Protein AF-A0A2E6TVY5-F1 (afdb_monomer)

Foldseek 3Di:
DVPQQVPDPDNVCSLVVVVVVVVVVCCCVVPVVVVVVCVVVVHDPPPPPPDPVVVVVVVVVVVVVSVVVVVVSVVQVVADPPRLCPVLVVLLCVLVVVLVCVVVVCVVVVVPVVDDVVNVVVNVVSVVSSVCCVVPRDDPPPDPDDDDDPPDDDDDDDD

Sequence (159 aa):
MHTGSMNMKDPEHGRMMAFLYVGLAYFLTAVIAPLIILKTSGGKIDFWNYPTAGWQWSLGAGILGAIGALGVLLAFGASPNPPVYVPIVMSIIFAGAPVVNAIVNTTKHGWWGHVQPQFILGVVLAACGGVLVTYYAPKPPPKDGAPAAQTPAPAQADD

Secondary structure (DSSP, 8-state):
-HHHHHT-S-TTTHHHHHHHHHHHHHHIIIIIHHHHHHHHTT----GGGS-HHHHHHHHHHHHHHHHHHHHHHHHHHSPPTTTTHHHHHHHHHHHHHHHHHHHHHHHHHTGGGG--HHHHHHHHHHHHHHHHHHHTPPPPPP--S-----PPPPPPP--

Solvent-accessible surface area (backbone atoms only — not comparable to full-atom values): 9608 Å² total; per-residue (Å²): 120,76,72,71,46,72,74,37,99,46,71,85,55,27,59,58,54,52,48,51,55,52,51,51,48,48,47,49,57,71,48,48,47,55,52,51,50,31,63,74,70,70,47,80,89,53,81,85,74,52,57,72,67,56,58,50,53,50,50,52,54,49,52,54,50,52,52,50,55,50,50,53,55,51,52,62,66,73,40,58,90,74,64,64,54,58,69,38,53,54,45,39,51,66,29,46,53,56,44,53,50,51,52,53,52,35,58,76,67,65,39,68,88,74,58,53,69,67,56,56,50,49,45,51,51,32,51,51,50,30,52,47,43,62,73,65,54,74,75,80,77,80,86,78,69,84,76,83,74,82,73,82,76,81,81,81,84,82,134

Radius of gyration: 22.17 Å; Cα contacts (8 Å, |Δi|>4): 59; chains: 1; bounding box: 50×49×61 Å

Structure (mmCIF, N/CA/C/O backbone):
data_AF-A0A2E6TVY5-F1
#
_entry.id   AF-A0A2E6TVY5-F1
#
loop_
_atom_site.group_PDB
_atom_site.id
_atom_site.type_symbol
_atom_site.label_atom_id
_atom_site.label_alt_id
_atom_site.label_comp_id
_atom_site.label_asym_id
_atom_site.label_entity_id
_atom_site.label_seq_id
_atom_site.pdbx_PDB_ins_code
_atom_site.Cartn_x
_atom_site.Cartn_y
_atom_site.Cartn_z
_atom_site.occupancy
_atom_site.B_iso_or_equiv
_atom_site.auth_seq_id
_atom_site.auth_comp_id
_atom_site.auth_asym_id
_atom_site.auth_atom_id
_atom_site.pdbx_PDB_model_num
ATOM 1 N N . MET A 1 1 ? 7.595 8.266 -11.734 1.00 45.47 1 MET A N 1
ATOM 2 C CA . MET A 1 1 ? 8.810 7.421 -11.654 1.00 45.47 1 MET A CA 1
ATOM 3 C C . MET A 1 1 ? 9.598 7.334 -12.962 1.00 45.47 1 MET A C 1
ATOM 5 O O . MET A 1 1 ? 10.730 6.891 -12.912 1.00 45.47 1 MET A O 1
ATOM 9 N N . HIS A 1 2 ? 9.070 7.818 -14.094 1.00 46.28 2 HIS A N 1
ATOM 10 C CA . HIS A 1 2 ? 9.790 7.838 -15.374 1.00 46.28 2 HIS A CA 1
ATOM 11 C C . HIS A 1 2 ? 10.942 8.868 -15.406 1.00 46.28 2 HIS A C 1
ATOM 13 O O . HIS A 1 2 ? 12.032 8.556 -15.853 1.00 46.28 2 HIS A O 1
ATOM 19 N N . THR A 1 3 ? 10.758 10.072 -14.854 1.00 49.47 3 THR A N 1
ATOM 20 C CA . THR A 1 3 ? 11.766 11.153 -14.943 1.00 49.47 3 THR A CA 1
ATOM 21 C C . THR A 1 3 ? 12.864 11.081 -13.873 1.00 49.47 3 THR A C 1
ATOM 23 O O 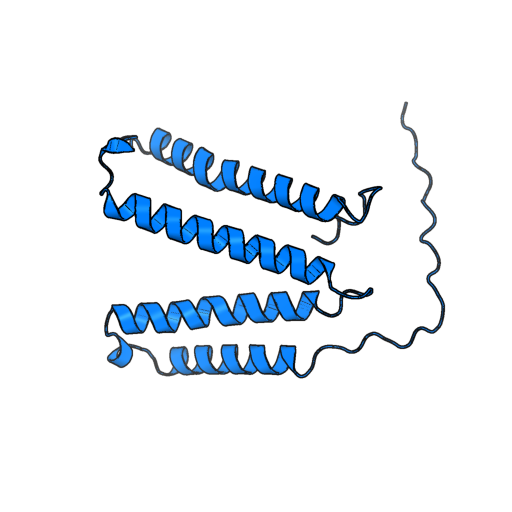. THR A 1 3 ? 13.989 11.506 -14.104 1.00 49.47 3 THR A O 1
ATOM 26 N N . GLY A 1 4 ? 12.556 10.530 -12.694 1.00 47.94 4 GLY A N 1
ATOM 27 C CA . GLY A 1 4 ? 13.460 10.557 -11.535 1.00 47.94 4 GLY A CA 1
ATOM 28 C C . GLY A 1 4 ? 14.638 9.582 -11.617 1.00 47.94 4 GLY A C 1
ATOM 29 O O . GLY A 1 4 ? 15.699 9.879 -11.086 1.00 47.94 4 GLY A O 1
ATOM 30 N N . SER A 1 5 ? 14.479 8.444 -12.300 1.00 51.50 5 SER A N 1
ATOM 31 C CA . SER A 1 5 ? 15.544 7.442 -12.457 1.00 51.50 5 SER A CA 1
ATOM 32 C C . SER A 1 5 ? 16.365 7.609 -13.737 1.00 51.50 5 SER A C 1
ATOM 34 O O . SER A 1 5 ? 17.457 7.062 -13.813 1.00 51.50 5 SER A O 1
ATOM 36 N N . MET A 1 6 ? 15.866 8.349 -14.737 1.00 52.31 6 MET A N 1
ATOM 37 C CA . MET A 1 6 ? 16.565 8.543 -16.018 1.00 52.31 6 MET A CA 1
ATOM 38 C C . MET A 1 6 ? 17.695 9.581 -15.953 1.00 52.31 6 MET A C 1
ATOM 40 O O . MET A 1 6 ? 18.608 9.524 -16.765 1.00 52.31 6 MET A O 1
ATOM 44 N N . ASN A 1 7 ? 17.666 10.496 -14.978 1.00 51.38 7 ASN A N 1
ATOM 45 C CA . ASN A 1 7 ? 18.664 11.567 -14.838 1.00 51.38 7 ASN A CA 1
ATOM 46 C C . ASN A 1 7 ? 19.792 11.258 -13.840 1.00 51.38 7 ASN A C 1
ATOM 48 O O . ASN A 1 7 ? 20.642 12.112 -13.586 1.00 51.38 7 ASN A O 1
ATOM 52 N N . MET A 1 8 ? 19.822 10.063 -13.248 1.00 49.81 8 MET A N 1
ATOM 53 C CA . MET A 1 8 ? 20.876 9.688 -12.307 1.00 49.81 8 MET A CA 1
ATOM 54 C C . MET A 1 8 ? 22.023 9.014 -13.059 1.00 49.81 8 MET A C 1
ATOM 56 O O . MET A 1 8 ? 21.851 7.945 -13.635 1.00 49.81 8 MET A O 1
ATOM 60 N N . LYS A 1 9 ? 23.201 9.654 -13.024 1.00 48.84 9 LYS A N 1
ATOM 61 C CA . LYS A 1 9 ? 24.464 9.222 -13.659 1.00 48.84 9 LYS A CA 1
ATOM 62 C C . LYS A 1 9 ? 24.961 7.830 -13.230 1.00 48.84 9 LYS A C 1
ATOM 64 O O . LYS A 1 9 ? 25.943 7.362 -13.791 1.00 48.84 9 LYS A O 1
ATOM 69 N N . ASP A 1 10 ? 24.287 7.183 -12.279 1.00 53.34 10 ASP A N 1
ATOM 70 C CA . ASP A 1 10 ? 24.622 5.858 -11.769 1.00 53.34 10 ASP A CA 1
ATOM 71 C C . ASP A 1 10 ? 23.342 4.993 -11.629 1.00 53.34 10 ASP A C 1
ATOM 73 O O . ASP A 1 10 ? 22.627 5.072 -10.618 1.00 53.34 10 ASP A O 1
ATOM 77 N N . PRO A 1 11 ? 22.967 4.224 -12.671 1.00 55.16 11 PRO A N 1
ATOM 78 C CA . PRO A 1 11 ? 21.676 3.533 -12.747 1.00 55.16 11 PRO A CA 1
ATOM 79 C C . PRO A 1 11 ? 21.489 2.425 -11.695 1.00 55.16 11 PRO A C 1
ATOM 81 O O . PRO A 1 11 ? 20.347 2.068 -11.394 1.00 55.16 11 PRO A O 1
ATOM 84 N N . GLU A 1 12 ? 22.568 1.916 -11.089 1.00 56.47 12 GLU A N 1
ATOM 85 C CA . GLU A 1 12 ? 22.491 0.890 -10.038 1.00 56.47 12 GLU A CA 1
ATOM 86 C C . GLU A 1 12 ? 22.033 1.455 -8.681 1.00 56.47 12 GLU A C 1
ATOM 88 O O . GLU A 1 12 ? 21.208 0.842 -7.999 1.00 56.47 12 GLU A O 1
ATOM 93 N N . HIS A 1 13 ? 22.478 2.662 -8.312 1.00 60.72 13 HIS A N 1
ATOM 94 C CA . HIS A 1 13 ? 22.140 3.297 -7.027 1.00 60.72 13 HIS A CA 1
ATOM 95 C C . HIS A 1 13 ? 20.973 4.288 -7.123 1.00 60.72 13 HIS A C 1
ATOM 97 O O . HIS A 1 13 ? 20.310 4.572 -6.117 1.00 60.72 13 HIS A O 1
ATOM 103 N N . GLY A 1 14 ? 20.663 4.784 -8.325 1.00 63.38 14 GLY A N 1
ATOM 104 C CA . GLY A 1 14 ? 19.633 5.805 -8.523 1.00 63.38 14 GLY A CA 1
ATOM 105 C C . GLY A 1 14 ? 18.234 5.378 -8.066 1.00 63.38 14 GLY A C 1
ATOM 106 O O . GLY A 1 14 ? 17.466 6.182 -7.539 1.00 63.38 14 GLY A O 1
ATOM 107 N N . ARG A 1 15 ? 17.906 4.085 -8.164 1.00 67.62 15 ARG A N 1
ATOM 108 C CA . ARG A 1 15 ? 16.607 3.572 -7.703 1.00 67.62 15 ARG A CA 1
ATOM 109 C C . ARG A 1 15 ? 16.477 3.580 -6.175 1.00 67.62 15 ARG A C 1
ATOM 111 O O . ARG A 1 15 ? 15.407 3.896 -5.659 1.00 67.62 15 ARG A O 1
ATOM 118 N N . MET A 1 16 ? 17.559 3.283 -5.452 1.00 68.56 16 MET A N 1
ATOM 119 C CA . MET A 1 16 ? 17.583 3.365 -3.986 1.00 68.56 16 MET A CA 1
ATOM 120 C C . MET A 1 16 ? 17.538 4.821 -3.517 1.00 68.56 16 MET A C 1
ATOM 122 O O . MET A 1 16 ? 16.775 5.142 -2.610 1.00 68.56 16 MET A O 1
ATOM 126 N N . MET A 1 17 ? 18.264 5.722 -4.186 1.00 65.25 17 MET A N 1
ATOM 127 C CA . MET A 1 17 ? 18.174 7.160 -3.917 1.00 65.25 17 MET A CA 1
ATOM 128 C C . MET A 1 17 ? 16.764 7.707 -4.179 1.00 65.25 17 MET A C 1
ATOM 130 O O . MET A 1 17 ? 16.227 8.438 -3.350 1.00 65.25 17 MET A O 1
ATOM 134 N N . ALA A 1 18 ? 16.112 7.300 -5.270 1.00 71.06 18 ALA A N 1
ATOM 135 C CA . ALA A 1 18 ? 14.720 7.657 -5.531 1.00 71.06 18 ALA A CA 1
ATOM 136 C C . ALA A 1 18 ? 13.775 7.141 -4.429 1.00 71.06 18 ALA A C 1
ATOM 138 O O . ALA A 1 18 ? 12.881 7.872 -4.004 1.00 71.06 18 ALA A O 1
ATOM 139 N N . PHE A 1 19 ? 13.988 5.921 -3.920 1.00 77.94 19 PHE A N 1
ATOM 140 C CA . PHE A 1 19 ? 13.209 5.392 -2.797 1.00 77.94 19 PHE A CA 1
ATOM 141 C C . PHE A 1 19 ? 13.443 6.172 -1.497 1.00 77.94 19 PHE A C 1
ATOM 143 O O . PHE A 1 19 ? 12.490 6.396 -0.757 1.00 77.94 19 PHE A O 1
ATOM 150 N N . LEU A 1 20 ? 14.665 6.654 -1.239 1.00 80.56 20 LEU A N 1
ATOM 151 C CA . LEU A 1 20 ? 14.954 7.521 -0.090 1.00 80.56 20 LEU A CA 1
ATOM 152 C C . LEU A 1 20 ? 14.178 8.840 -0.159 1.00 80.56 20 LEU A C 1
ATOM 154 O O . LEU A 1 20 ? 13.581 9.242 0.838 1.00 80.56 20 LEU A O 1
ATOM 158 N N . TYR A 1 21 ? 14.112 9.485 -1.327 1.00 79.56 21 TYR A N 1
ATOM 159 C CA . TYR A 1 21 ? 13.292 10.691 -1.504 1.00 79.56 21 TYR A CA 1
ATOM 160 C C . TYR A 1 21 ? 11.793 10.409 -1.351 1.00 79.56 21 TYR A C 1
ATOM 162 O O . TYR A 1 21 ? 11.069 11.227 -0.784 1.00 79.56 21 TYR A O 1
ATOM 170 N N . VAL A 1 22 ? 11.322 9.238 -1.793 1.00 81.12 22 VAL A N 1
ATOM 171 C CA . VAL A 1 22 ? 9.946 8.788 -1.529 1.00 81.12 22 VAL A CA 1
ATOM 172 C C . VAL A 1 22 ? 9.719 8.581 -0.026 1.00 81.12 22 VAL A C 1
ATOM 174 O O . VAL A 1 22 ? 8.704 9.028 0.499 1.00 81.12 22 VAL A O 1
ATOM 177 N N . GLY A 1 23 ? 10.667 7.970 0.688 1.00 82.50 23 GLY A N 1
ATOM 178 C CA . GLY A 1 23 ? 10.619 7.815 2.144 1.00 82.50 23 GLY A CA 1
ATOM 179 C C . GLY A 1 23 ? 10.591 9.157 2.882 1.00 82.50 23 GLY A C 1
ATOM 180 O O . GLY A 1 23 ? 9.789 9.340 3.797 1.00 82.50 23 GLY A O 1
ATOM 181 N N . LEU A 1 24 ? 11.396 10.127 2.439 1.00 84.88 24 LEU A N 1
ATOM 182 C CA . LEU A 1 24 ? 11.369 11.492 2.964 1.00 84.88 24 LEU A CA 1
ATOM 183 C C . LEU A 1 24 ? 10.004 12.151 2.728 1.00 84.88 24 LEU A C 1
ATOM 185 O O . LEU A 1 24 ? 9.450 12.748 3.648 1.00 84.88 24 LEU A O 1
ATOM 189 N N . ALA A 1 25 ? 9.431 12.004 1.532 1.00 84.38 25 ALA A N 1
ATOM 190 C CA . ALA A 1 25 ? 8.090 12.503 1.246 1.00 84.38 25 ALA A CA 1
ATOM 191 C C . ALA A 1 25 ? 7.049 11.879 2.189 1.00 84.38 25 ALA A C 1
ATOM 193 O O . ALA A 1 25 ? 6.259 12.616 2.776 1.00 84.38 25 ALA A O 1
ATOM 194 N N . TYR A 1 26 ? 7.106 10.559 2.419 1.00 84.56 26 TYR A N 1
ATOM 195 C CA . TYR A 1 26 ? 6.239 9.884 3.389 1.00 84.56 26 TYR A CA 1
ATOM 196 C C . TYR A 1 26 ? 6.411 10.424 4.807 1.00 84.56 26 TYR A C 1
ATOM 198 O O . TYR A 1 26 ? 5.413 10.596 5.497 1.00 84.56 26 TYR A O 1
ATOM 206 N N . PHE A 1 27 ? 7.628 10.738 5.251 1.00 87.56 27 PHE A N 1
ATOM 207 C CA . PHE A 1 27 ? 7.840 11.369 6.555 1.00 87.56 27 PHE A CA 1
ATOM 208 C C . PHE A 1 27 ? 7.161 12.744 6.635 1.00 87.56 27 PHE A C 1
ATOM 210 O O . PHE A 1 27 ? 6.407 13.013 7.572 1.00 87.56 27 PHE A O 1
ATOM 217 N N . LEU A 1 28 ? 7.358 13.598 5.628 1.00 87.50 28 LEU A N 1
ATOM 218 C CA . LEU A 1 28 ? 6.728 14.919 5.587 1.00 87.50 28 LEU A CA 1
ATOM 219 C C . LEU A 1 28 ? 5.194 14.802 5.600 1.00 87.50 28 LEU A C 1
ATOM 221 O O . LEU A 1 28 ? 4.520 15.484 6.371 1.00 87.50 28 LEU A O 1
ATOM 225 N N . THR A 1 29 ? 4.620 13.904 4.804 1.00 86.88 29 THR A N 1
ATOM 226 C CA . THR A 1 29 ? 3.160 13.788 4.697 1.00 86.88 29 THR A CA 1
ATOM 227 C C . THR A 1 29 ? 2.520 12.994 5.829 1.00 86.88 29 THR A C 1
ATOM 229 O O . THR A 1 29 ? 1.408 13.317 6.220 1.00 86.88 29 THR A O 1
ATOM 232 N N . ALA A 1 30 ? 3.170 11.956 6.356 1.00 84.31 30 ALA A N 1
ATOM 233 C CA . ALA A 1 30 ? 2.594 11.082 7.382 1.00 84.31 30 ALA A CA 1
ATOM 234 C C . ALA A 1 30 ? 2.906 11.543 8.813 1.00 84.31 30 ALA A C 1
ATOM 236 O O . ALA A 1 30 ? 2.219 11.122 9.739 1.00 84.31 30 ALA A O 1
ATOM 237 N N . VAL A 1 31 ? 3.913 12.404 9.007 1.00 83.81 31 VAL A N 1
ATOM 238 C CA . VAL A 1 31 ? 4.279 12.938 10.329 1.00 83.81 31 VAL A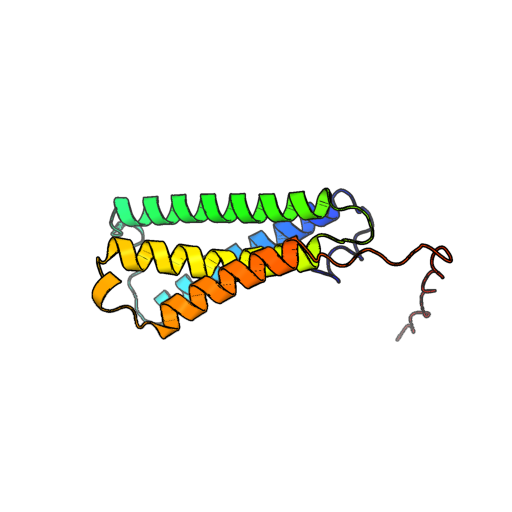 CA 1
ATOM 239 C C . VAL A 1 31 ? 3.982 14.429 10.415 1.00 83.81 31 VAL A C 1
ATOM 241 O O . VAL A 1 31 ? 3.234 14.853 11.294 1.00 83.81 31 VAL A O 1
ATOM 244 N N . ILE A 1 32 ? 4.511 15.239 9.493 1.00 86.31 32 ILE A N 1
ATOM 245 C CA . ILE A 1 32 ? 4.381 16.700 9.601 1.00 86.31 32 ILE A CA 1
ATOM 246 C C . ILE A 1 32 ? 2.950 17.158 9.300 1.00 86.31 32 ILE A C 1
ATOM 248 O O . ILE A 1 32 ? 2.407 17.962 10.058 1.00 86.31 32 ILE A O 1
ATOM 252 N N . ALA A 1 33 ? 2.303 16.639 8.252 1.00 87.06 33 ALA A N 1
ATOM 253 C CA . ALA A 1 33 ? 0.945 17.080 7.919 1.00 87.06 33 ALA A CA 1
ATOM 254 C C . ALA A 1 33 ? -0.085 16.787 9.038 1.00 87.06 33 ALA A C 1
ATOM 256 O O . ALA A 1 33 ? -0.800 17.716 9.420 1.00 87.06 33 ALA A O 1
ATOM 257 N N . PRO A 1 34 ? -0.137 15.585 9.655 1.00 82.88 34 PRO A N 1
ATOM 258 C CA . PRO A 1 34 ? -1.035 15.327 10.780 1.00 82.88 34 PRO A CA 1
ATOM 259 C C . PRO A 1 34 ? -0.720 16.185 12.005 1.00 82.88 34 PRO A C 1
ATOM 261 O O . PRO A 1 34 ? -1.646 16.643 12.668 1.00 82.88 34 PRO A O 1
ATOM 264 N N . LEU A 1 35 ? 0.560 16.457 12.287 1.00 84.25 35 LEU A N 1
ATOM 265 C CA . LEU A 1 35 ? 0.963 17.358 13.373 1.00 84.25 35 LEU A CA 1
ATOM 266 C C . LEU A 1 35 ? 0.446 18.784 13.159 1.00 84.25 35 LEU A C 1
ATOM 268 O O . LEU A 1 35 ? -0.047 19.405 14.101 1.00 84.25 35 LEU A O 1
ATOM 272 N N . ILE A 1 36 ? 0.527 19.296 11.927 1.00 84.12 36 ILE A N 1
ATOM 273 C CA . ILE A 1 36 ? -0.029 20.607 11.576 1.00 84.12 36 ILE A CA 1
ATOM 274 C C . ILE A 1 36 ? -1.547 20.596 11.768 1.00 84.12 36 ILE A C 1
ATOM 276 O O . ILE A 1 36 ? -2.066 21.488 12.434 1.00 84.12 36 ILE A O 1
ATOM 280 N N . ILE A 1 37 ? -2.244 19.577 11.254 1.00 84.62 37 ILE A N 1
ATOM 281 C CA . ILE A 1 37 ? -3.706 19.449 11.364 1.00 84.62 37 ILE A CA 1
ATOM 282 C C . ILE A 1 37 ? -4.152 19.363 12.830 1.00 84.62 37 ILE A C 1
ATOM 284 O O . ILE A 1 37 ? -5.109 20.029 13.219 1.00 84.62 37 ILE A O 1
ATOM 288 N N . LEU A 1 38 ? -3.458 18.586 13.666 1.00 82.44 38 LEU A N 1
ATOM 289 C CA . LEU A 1 38 ? -3.742 18.481 15.101 1.00 82.44 38 LEU A CA 1
ATOM 290 C C . LEU A 1 38 ? -3.539 19.823 15.808 1.00 82.44 38 LEU A C 1
ATOM 292 O O . LEU A 1 38 ? -4.390 20.236 16.595 1.00 82.44 38 LEU A O 1
ATOM 296 N N . LYS A 1 39 ? -2.453 20.533 15.480 1.00 77.38 39 LYS A N 1
ATOM 297 C CA . LYS A 1 39 ? -2.145 21.845 16.057 1.00 77.38 39 LYS A CA 1
ATOM 298 C C . LYS A 1 39 ? -3.169 22.911 15.658 1.00 77.38 39 LYS A C 1
ATOM 300 O O . LYS A 1 39 ? -3.535 23.727 16.499 1.00 77.38 39 LYS A O 1
ATOM 305 N N . THR A 1 40 ? -3.640 22.915 14.411 1.00 82.62 40 THR A N 1
ATOM 306 C CA . THR A 1 40 ? -4.640 23.886 13.932 1.00 82.62 40 THR A CA 1
ATOM 307 C C . THR A 1 40 ? -6.065 23.535 14.355 1.00 82.62 40 THR A C 1
ATOM 309 O O . THR A 1 40 ? -6.866 24.439 14.565 1.00 82.62 40 THR A O 1
ATOM 312 N N . SER A 1 41 ? -6.376 22.250 14.542 1.00 76.81 41 SER A N 1
ATOM 313 C CA . SER A 1 41 ? -7.701 21.781 14.980 1.00 76.81 41 SER A CA 1
ATOM 314 C C . SER A 1 41 ? -7.882 21.793 16.505 1.00 76.81 41 SER A C 1
ATOM 316 O O . SER A 1 41 ? -8.916 21.352 17.000 1.00 76.81 41 SER A O 1
ATOM 318 N N . GLY A 1 42 ? -6.882 22.254 17.269 1.00 69.69 42 GLY A N 1
ATOM 319 C CA . GLY A 1 42 ? -6.914 22.256 18.737 1.00 69.69 42 GLY A CA 1
ATOM 320 C C . GLY A 1 42 ? -6.869 20.857 19.367 1.00 69.69 42 GLY A C 1
ATOM 321 O O . GLY A 1 42 ? -7.244 20.686 20.526 1.00 69.69 42 GLY A O 1
ATOM 322 N N . GLY A 1 43 ? -6.433 19.844 18.612 1.00 64.31 43 GLY A N 1
ATOM 323 C CA . GLY A 1 43 ? -6.309 18.473 19.091 1.00 64.31 43 GLY A CA 1
ATOM 324 C C . GLY A 1 43 ? -5.154 18.337 20.081 1.00 64.31 43 GLY A C 1
ATOM 325 O O . GLY A 1 43 ? -4.059 18.851 19.850 1.00 64.31 43 GLY A O 1
ATOM 326 N N . LYS A 1 44 ? -5.376 17.622 21.189 1.00 64.38 44 LYS A N 1
ATOM 327 C CA . LYS A 1 44 ? -4.301 17.302 22.133 1.00 64.38 44 LYS A CA 1
ATOM 328 C C . LYS A 1 44 ? -3.284 16.390 21.452 1.00 64.38 44 LYS A C 1
ATOM 330 O O . LYS A 1 44 ? -3.638 15.325 20.948 1.00 64.38 44 LYS A O 1
ATOM 335 N N . ILE A 1 45 ? -2.016 16.795 21.462 1.00 61.78 45 ILE A N 1
ATOM 336 C CA . ILE A 1 45 ? -0.893 15.981 20.983 1.00 61.78 45 ILE A CA 1
ATOM 337 C C . ILE A 1 45 ? -0.507 14.997 22.100 1.00 61.78 45 ILE A C 1
ATOM 339 O O . ILE A 1 45 ? 0.586 15.038 22.658 1.00 61.78 45 ILE A O 1
ATOM 343 N N . ASP A 1 46 ? -1.442 14.121 22.465 1.00 64.19 46 ASP A N 1
ATOM 344 C CA . ASP A 1 46 ? -1.252 13.110 23.505 1.00 64.19 46 ASP A CA 1
ATOM 345 C C . ASP A 1 46 ? -0.809 11.787 22.865 1.00 64.19 46 ASP A C 1
ATOM 347 O O . ASP A 1 46 ? -1.521 10.782 22.900 1.00 64.19 46 ASP A O 1
ATOM 351 N N . PHE A 1 47 ? 0.396 11.767 22.280 1.00 59.19 47 PHE A N 1
ATOM 352 C CA . PHE A 1 47 ? 1.009 10.535 21.749 1.00 59.19 47 PHE A CA 1
ATOM 353 C C . PHE A 1 47 ? 1.083 9.412 22.800 1.00 59.19 47 PHE A C 1
ATOM 355 O O . PHE A 1 47 ? 1.057 8.234 22.460 1.00 59.19 47 PHE A O 1
ATOM 362 N N . TRP A 1 48 ? 1.139 9.787 24.079 1.00 56.88 48 TRP A N 1
ATOM 363 C CA . TRP A 1 48 ? 1.285 8.891 25.225 1.00 56.88 48 TRP A CA 1
ATOM 364 C C . TRP A 1 48 ? -0.033 8.333 25.768 1.00 56.88 48 TRP A C 1
ATOM 366 O O . TRP A 1 48 ? -0.005 7.362 26.517 1.00 56.88 48 TRP A O 1
ATOM 376 N N . ASN A 1 49 ? -1.177 8.912 25.388 1.00 62.44 49 ASN A N 1
ATOM 377 C CA . ASN A 1 49 ? -2.499 8.431 25.807 1.00 62.44 49 ASN A CA 1
ATOM 378 C C . ASN A 1 49 ? -3.171 7.559 24.731 1.00 62.44 49 ASN A C 1
ATOM 380 O O . ASN A 1 49 ? -4.334 7.174 24.853 1.00 62.44 49 ASN A O 1
ATOM 384 N N . TYR A 1 50 ? -2.449 7.261 23.647 1.00 61.19 50 TYR A N 1
ATOM 385 C CA . TYR A 1 50 ? -2.927 6.350 22.619 1.00 61.19 50 TYR A CA 1
ATOM 386 C C . TYR A 1 50 ? -3.023 4.925 23.182 1.00 61.19 50 TYR A C 1
ATOM 388 O O . TYR A 1 50 ? -2.089 4.478 23.854 1.00 61.19 50 TYR A O 1
ATOM 396 N N . PRO A 1 51 ? -4.097 4.172 22.877 1.00 75.44 51 PRO A N 1
ATOM 397 C CA . PRO A 1 51 ? -4.196 2.767 23.248 1.00 75.44 51 PRO A CA 1
ATOM 398 C C . PRO A 1 51 ? -2.928 2.034 22.810 1.00 75.44 51 PRO A C 1
ATOM 400 O O . PRO A 1 51 ? -2.566 2.078 21.631 1.00 75.44 51 PRO A O 1
ATOM 403 N N . THR A 1 52 ? -2.247 1.369 23.744 1.00 70.31 52 THR A N 1
ATOM 404 C CA . THR A 1 52 ? -0.952 0.715 23.488 1.00 70.31 52 THR A CA 1
ATOM 405 C C . THR A 1 52 ? -1.029 -0.283 22.335 1.00 70.31 52 THR A C 1
ATOM 407 O O . THR A 1 52 ? -0.143 -0.326 21.488 1.00 70.31 52 THR A O 1
ATOM 410 N N . ALA A 1 53 ? -2.149 -0.996 22.225 1.00 73.19 53 ALA A N 1
ATOM 411 C CA . ALA A 1 53 ? -2.422 -1.876 21.096 1.00 73.19 53 ALA A CA 1
ATOM 412 C C . ALA A 1 53 ? -2.579 -1.115 19.762 1.00 73.19 53 ALA A C 1
ATOM 414 O O . ALA A 1 53 ? -2.127 -1.587 18.723 1.00 73.19 53 ALA A O 1
ATOM 415 N N . GLY A 1 54 ? -3.198 0.069 19.765 1.00 76.00 54 GLY A N 1
ATOM 416 C CA . GLY A 1 54 ? -3.519 0.823 18.550 1.00 76.00 54 GLY A CA 1
ATOM 417 C C . GLY A 1 54 ? -2.285 1.349 17.818 1.00 76.00 54 GLY A C 1
ATOM 418 O O . GLY A 1 54 ? -2.171 1.182 16.600 1.00 76.00 54 GLY A O 1
ATOM 419 N N . TRP A 1 55 ? -1.332 1.942 18.544 1.00 79.38 55 TRP A N 1
ATOM 420 C CA . TRP A 1 55 ? -0.106 2.448 17.916 1.00 79.38 55 TRP A CA 1
ATOM 421 C C . TRP A 1 55 ? 0.823 1.308 17.470 1.00 79.38 55 TRP A C 1
ATOM 423 O O . TRP A 1 55 ? 1.443 1.422 16.415 1.00 79.38 55 TRP A O 1
ATOM 433 N N . GLN A 1 56 ? 0.862 0.182 18.197 1.00 82.19 56 GLN A N 1
ATOM 434 C CA . GLN A 1 56 ? 1.653 -0.997 17.819 1.00 82.19 56 GLN A CA 1
ATOM 435 C C . GLN A 1 56 ? 1.126 -1.663 16.544 1.00 82.19 56 GLN A C 1
ATOM 437 O O . GLN A 1 56 ? 1.909 -1.949 15.637 1.00 82.19 56 GLN A O 1
ATOM 442 N N . TRP A 1 57 ? -0.194 -1.856 16.430 1.00 83.44 57 TRP A N 1
ATOM 443 C CA . TRP A 1 57 ? -0.811 -2.379 15.206 1.00 83.44 57 TRP A CA 1
ATOM 444 C C . TRP A 1 57 ? -0.600 -1.445 14.014 1.00 83.44 57 TRP A C 1
ATOM 446 O O . TRP A 1 57 ? -0.308 -1.916 12.915 1.00 83.44 57 TRP A O 1
ATOM 456 N N . SER A 1 58 ? -0.691 -0.131 14.233 1.00 81.44 58 SER A N 1
ATOM 457 C CA . SER A 1 58 ? -0.456 0.871 13.186 1.00 81.44 58 SER A CA 1
ATOM 458 C C . SER A 1 58 ? 1.002 0.879 12.722 1.00 81.44 58 SER A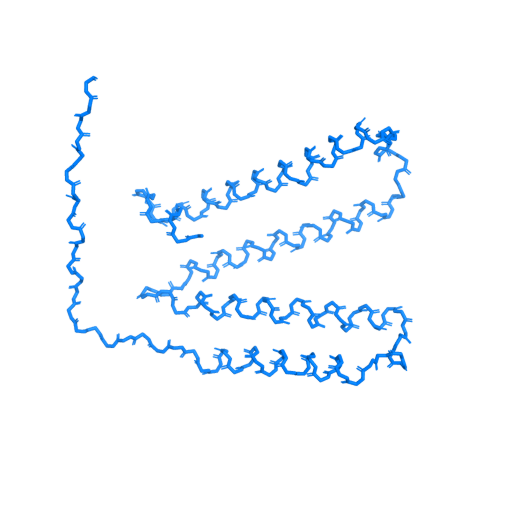 C 1
ATOM 460 O O . SER A 1 58 ? 1.265 0.891 11.520 1.00 81.44 58 SER A O 1
ATOM 462 N N . LEU A 1 59 ? 1.955 0.811 13.657 1.00 84.69 59 LEU A N 1
ATOM 463 C CA . LEU A 1 59 ? 3.382 0.751 13.345 1.00 84.69 59 LEU A CA 1
ATOM 464 C C . LEU A 1 59 ? 3.734 -0.546 12.606 1.00 84.69 59 LEU A C 1
ATOM 466 O O . LEU A 1 59 ? 4.402 -0.501 11.575 1.00 84.69 59 LEU A O 1
ATOM 470 N N . GLY A 1 60 ? 3.242 -1.691 13.088 1.00 87.75 60 GLY A N 1
ATOM 471 C CA . GLY A 1 60 ? 3.448 -2.988 12.443 1.00 87.75 60 GLY A CA 1
ATOM 472 C C . GLY A 1 60 ? 2.867 -3.036 11.028 1.00 87.75 60 GLY A C 1
ATOM 473 O O . GLY A 1 60 ? 3.556 -3.444 10.093 1.00 87.75 60 GLY A O 1
ATOM 474 N N . ALA A 1 61 ? 1.636 -2.549 10.841 1.00 85.38 61 ALA A N 1
ATOM 475 C CA . ALA A 1 61 ? 1.022 -2.434 9.520 1.00 85.38 61 ALA A CA 1
ATOM 476 C C . ALA A 1 61 ? 1.807 -1.482 8.598 1.00 85.38 61 ALA A C 1
ATOM 478 O O . ALA A 1 61 ? 2.008 -1.793 7.423 1.00 85.38 61 ALA A O 1
ATOM 479 N N . GLY A 1 62 ? 2.302 -0.359 9.130 1.00 85.31 62 GLY A N 1
ATOM 480 C CA . GLY A 1 62 ? 3.135 0.592 8.392 1.00 85.31 62 GLY A CA 1
ATOM 481 C C . GLY A 1 62 ? 4.460 -0.011 7.920 1.00 85.31 62 GLY A C 1
ATOM 482 O O . GLY A 1 62 ? 4.824 0.146 6.754 1.00 85.31 62 GLY A O 1
ATOM 483 N N . ILE A 1 63 ? 5.149 -0.763 8.784 1.00 88.56 63 ILE A N 1
ATOM 484 C CA . ILE A 1 63 ? 6.393 -1.466 8.435 1.00 88.56 63 ILE A CA 1
ATOM 485 C C . ILE A 1 63 ? 6.135 -2.502 7.335 1.00 88.56 63 ILE A C 1
ATOM 487 O O . ILE A 1 63 ? 6.869 -2.535 6.347 1.00 88.56 63 ILE A O 1
ATOM 491 N N . LEU A 1 64 ? 5.072 -3.304 7.455 1.00 89.50 64 LEU A N 1
ATOM 492 C CA . LEU A 1 64 ? 4.692 -4.269 6.416 1.00 89.50 64 LEU A CA 1
ATOM 493 C C . LEU A 1 64 ? 4.404 -3.582 5.071 1.00 89.50 64 LEU A C 1
ATOM 495 O O . LEU A 1 64 ? 4.845 -4.068 4.028 1.00 89.50 64 LEU A O 1
ATOM 499 N N . GLY A 1 65 ? 3.734 -2.426 5.086 1.00 85.12 65 GLY A N 1
ATOM 500 C CA . GLY A 1 65 ? 3.511 -1.612 3.888 1.00 85.12 65 GLY A CA 1
ATOM 501 C C . GLY A 1 65 ? 4.812 -1.100 3.257 1.00 85.12 65 GLY A C 1
ATOM 502 O O . GLY A 1 65 ? 4.991 -1.201 2.042 1.00 85.12 65 GLY A O 1
ATOM 503 N N . ALA A 1 66 ? 5.751 -0.611 4.072 1.00 85.56 66 ALA A N 1
ATOM 504 C CA . ALA A 1 66 ? 7.052 -0.130 3.605 1.00 85.56 66 ALA A CA 1
ATOM 505 C C . ALA A 1 66 ? 7.914 -1.256 3.005 1.00 85.56 66 ALA A C 1
ATOM 507 O O . ALA A 1 66 ? 8.542 -1.060 1.961 1.00 85.56 66 ALA A O 1
ATOM 508 N N . ILE A 1 67 ? 7.893 -2.450 3.609 1.00 87.50 67 ILE A N 1
ATOM 509 C CA . ILE A 1 67 ? 8.545 -3.650 3.062 1.00 87.50 67 ILE A CA 1
ATOM 510 C C . ILE A 1 67 ? 7.940 -4.008 1.698 1.00 87.50 67 ILE A C 1
ATOM 512 O O . ILE A 1 67 ? 8.679 -4.273 0.749 1.00 87.50 67 ILE A O 1
ATOM 516 N N . GLY A 1 68 ? 6.611 -3.957 1.564 1.00 82.19 68 GLY A N 1
ATOM 517 C CA . GLY A 1 68 ? 5.929 -4.186 0.288 1.00 82.19 68 GLY A CA 1
ATOM 518 C C . GLY A 1 68 ? 6.357 -3.198 -0.803 1.00 82.19 68 GLY A C 1
ATOM 519 O O . GLY A 1 68 ? 6.680 -3.608 -1.919 1.00 82.19 68 GLY A O 1
ATOM 520 N N . ALA A 1 69 ? 6.439 -1.905 -0.476 1.00 83.06 69 ALA A N 1
ATOM 521 C CA . ALA A 1 69 ? 6.902 -0.872 -1.407 1.00 83.06 69 ALA A CA 1
ATOM 522 C C . ALA A 1 69 ? 8.370 -1.074 -1.833 1.00 83.06 69 ALA A C 1
ATOM 524 O O . ALA A 1 69 ? 8.704 -0.891 -3.007 1.00 83.06 69 ALA A O 1
ATOM 525 N N . LEU A 1 70 ? 9.232 -1.507 -0.908 1.00 82.62 70 LEU A N 1
ATOM 526 C CA . LEU A 1 70 ? 10.619 -1.870 -1.208 1.00 82.62 70 LEU A CA 1
ATOM 527 C C . LEU A 1 70 ? 10.685 -3.089 -2.142 1.00 82.62 70 LEU A C 1
ATOM 529 O O . LEU A 1 70 ? 11.449 -3.079 -3.106 1.00 82.62 70 LEU A O 1
ATOM 533 N N . GLY A 1 71 ? 9.845 -4.104 -1.921 1.00 81.31 71 GLY A N 1
ATOM 534 C CA . GLY A 1 71 ? 9.740 -5.272 -2.801 1.00 81.31 71 GLY A CA 1
ATOM 535 C C . GLY A 1 71 ? 9.344 -4.905 -4.235 1.00 81.31 71 GLY A C 1
ATOM 536 O O . GLY A 1 71 ? 9.960 -5.381 -5.188 1.00 81.31 71 GLY A O 1
ATOM 537 N N . VAL A 1 72 ? 8.384 -3.991 -4.401 1.00 77.50 72 VAL A N 1
ATOM 538 C CA . VAL A 1 72 ? 7.985 -3.460 -5.719 1.00 77.50 72 VAL A CA 1
ATOM 539 C C . VAL A 1 72 ? 9.146 -2.729 -6.400 1.00 77.50 72 VAL A C 1
ATOM 541 O O . VAL A 1 72 ? 9.404 -2.927 -7.588 1.00 77.50 72 VAL A O 1
ATOM 544 N N . LEU A 1 73 ? 9.895 -1.924 -5.645 1.00 75.94 73 LEU A N 1
ATOM 545 C CA . LEU A 1 73 ? 11.071 -1.226 -6.155 1.00 75.94 73 LEU A CA 1
ATOM 546 C C . LEU A 1 73 ? 12.172 -2.203 -6.604 1.00 75.94 73 LEU A C 1
ATOM 548 O O . LEU A 1 73 ? 12.796 -1.989 -7.644 1.00 75.94 73 LEU A O 1
ATOM 552 N N . LEU A 1 74 ? 12.416 -3.279 -5.854 1.00 76.81 74 LEU A N 1
ATOM 553 C CA . LEU A 1 74 ? 13.361 -4.328 -6.249 1.00 76.81 74 LEU A CA 1
ATOM 554 C C . LEU A 1 74 ? 12.886 -5.083 -7.498 1.00 76.81 74 LEU A C 1
ATOM 556 O O . LEU A 1 74 ? 13.693 -5.316 -8.398 1.00 76.81 74 LEU A O 1
ATOM 560 N N . ALA A 1 75 ? 11.588 -5.378 -7.605 1.00 72.56 75 ALA A N 1
ATOM 561 C CA . ALA A 1 75 ? 11.002 -6.022 -8.781 1.00 72.56 75 ALA A CA 1
ATOM 562 C C . ALA A 1 75 ? 11.169 -5.176 -10.056 1.00 72.56 75 ALA A C 1
ATOM 564 O O . ALA A 1 75 ? 11.511 -5.711 -11.110 1.00 72.56 75 ALA A O 1
ATOM 565 N N . PHE A 1 76 ? 11.026 -3.848 -9.965 1.00 68.56 76 PHE A N 1
ATOM 566 C CA . PHE A 1 76 ? 11.344 -2.956 -11.089 1.00 68.56 76 PHE A CA 1
ATOM 567 C C . PHE A 1 76 ? 12.819 -2.952 -11.462 1.00 68.56 76 PHE A C 1
ATOM 569 O O . PHE A 1 76 ? 13.154 -2.704 -12.615 1.00 68.56 76 PHE A O 1
ATOM 576 N N . GLY A 1 77 ? 13.699 -3.254 -10.515 1.00 66.06 77 GLY A N 1
ATOM 577 C CA . GLY A 1 77 ? 15.118 -3.399 -10.792 1.00 66.06 77 GLY A CA 1
ATOM 578 C C . GLY A 1 77 ? 15.541 -4.664 -11.483 1.00 66.06 77 GLY A C 1
ATOM 579 O O . GLY A 1 77 ? 16.464 -4.631 -12.285 1.00 66.06 77 GLY A O 1
ATOM 580 N N . ALA A 1 78 ? 14.869 -5.762 -11.166 1.00 67.81 78 ALA A N 1
ATOM 581 C CA . ALA A 1 78 ? 15.065 -7.028 -11.851 1.00 67.81 78 ALA A CA 1
ATOM 582 C C . ALA A 1 78 ? 14.365 -7.061 -13.225 1.00 67.81 78 ALA A C 1
ATOM 584 O O . ALA A 1 78 ? 14.497 -8.039 -13.959 1.00 67.81 78 ALA A O 1
ATOM 585 N N . SER A 1 79 ? 13.608 -6.014 -13.583 1.00 63.34 79 SER A N 1
ATOM 586 C CA . SER A 1 79 ? 12.918 -5.943 -14.867 1.00 63.34 79 SER A CA 1
ATOM 587 C C . SER A 1 79 ? 13.920 -5.784 -16.020 1.00 63.34 79 SER A C 1
ATOM 589 O O . SER A 1 79 ? 14.742 -4.869 -15.984 1.00 63.34 79 SER A O 1
ATOM 591 N N . PRO A 1 80 ? 13.822 -6.599 -17.088 1.00 58.06 80 PRO A N 1
ATOM 592 C CA . PRO A 1 80 ? 14.597 -6.401 -18.304 1.00 58.06 80 PRO A CA 1
ATOM 593 C C . PRO A 1 80 ? 14.240 -5.057 -18.955 1.00 58.06 80 PRO A C 1
ATOM 595 O O . PRO A 1 80 ? 13.142 -4.536 -18.754 1.00 58.06 80 PRO A O 1
ATOM 598 N N . ASN A 1 81 ? 15.176 -4.505 -19.733 1.00 56.31 81 ASN A N 1
ATOM 599 C CA . ASN A 1 81 ? 14.974 -3.311 -20.557 1.00 56.31 81 ASN A CA 1
ATOM 600 C C . ASN A 1 81 ? 14.476 -3.714 -21.961 1.00 56.31 81 ASN A C 1
ATOM 602 O O . ASN A 1 81 ? 15.177 -4.477 -22.636 1.00 56.31 81 ASN A O 1
ATOM 606 N N . PRO A 1 82 ? 13.339 -3.189 -22.461 1.00 57.34 82 PRO A N 1
ATOM 607 C CA . PRO A 1 82 ? 12.444 -2.195 -21.853 1.00 57.34 82 PRO A CA 1
ATOM 608 C C . PRO A 1 82 ? 11.569 -2.786 -20.730 1.00 57.34 82 PRO A C 1
ATOM 610 O O . PRO A 1 82 ? 11.286 -3.982 -20.767 1.00 57.34 82 PRO A O 1
ATOM 613 N N . PRO A 1 83 ? 11.109 -1.969 -19.762 1.00 61.44 83 PRO A N 1
ATOM 614 C CA . PRO A 1 83 ? 10.434 -2.440 -18.554 1.00 61.44 83 PRO A CA 1
ATOM 615 C C . PRO A 1 83 ? 9.027 -2.992 -18.836 1.00 61.44 83 PRO A C 1
ATOM 617 O O . PRO A 1 83 ? 8.016 -2.320 -18.633 1.00 61.44 83 PRO A O 1
ATOM 620 N N . VAL A 1 84 ? 8.961 -4.252 -19.275 1.00 62.81 84 VAL A N 1
ATOM 621 C CA . VAL A 1 84 ? 7.715 -4.982 -19.577 1.00 62.81 84 VAL A CA 1
ATOM 622 C C . VAL A 1 84 ? 6.815 -5.102 -18.339 1.00 62.81 84 VAL A C 1
ATOM 624 O O . VAL A 1 84 ? 5.591 -5.116 -18.452 1.00 62.81 84 VAL A O 1
ATOM 627 N N . TYR A 1 85 ? 7.404 -5.136 -17.141 1.00 65.69 85 TYR A N 1
ATOM 628 C CA . TYR A 1 85 ? 6.668 -5.401 -15.905 1.00 65.69 85 TYR A CA 1
ATOM 629 C C . TYR A 1 85 ? 6.004 -4.170 -15.274 1.00 65.69 85 TYR A C 1
ATOM 631 O O . TYR A 1 85 ? 5.128 -4.336 -14.429 1.00 65.69 85 TYR A O 1
ATOM 639 N N . VAL A 1 86 ? 6.352 -2.939 -15.668 1.00 65.25 86 VAL A N 1
ATOM 640 C CA . VAL A 1 86 ? 5.810 -1.726 -15.016 1.00 65.25 86 VAL A CA 1
ATOM 641 C C . VAL A 1 86 ? 4.287 -1.588 -15.179 1.00 65.25 86 VAL A C 1
ATOM 643 O O . VAL A 1 86 ? 3.616 -1.414 -14.160 1.00 65.25 86 VAL A O 1
ATOM 646 N N . PRO A 1 87 ? 3.696 -1.724 -16.385 1.00 67.25 87 PRO A N 1
ATOM 647 C CA . PRO A 1 87 ? 2.239 -1.659 -16.549 1.00 67.25 87 PRO A CA 1
ATOM 648 C C . PRO A 1 87 ? 1.516 -2.780 -15.790 1.00 67.25 87 PRO A C 1
ATOM 650 O O . PRO A 1 87 ? 0.456 -2.569 -15.201 1.00 67.25 87 PRO A O 1
ATOM 653 N N . ILE A 1 88 ? 2.133 -3.962 -15.755 1.00 71.12 88 ILE A N 1
ATOM 654 C CA . ILE A 1 88 ? 1.583 -5.155 -15.114 1.00 71.12 88 ILE A CA 1
ATOM 655 C C . ILE A 1 88 ? 1.519 -4.949 -13.601 1.00 71.12 88 ILE A C 1
ATOM 657 O O . ILE A 1 88 ? 0.451 -5.070 -13.008 1.00 71.12 88 ILE A O 1
ATOM 661 N N . VAL A 1 89 ? 2.625 -4.552 -12.971 1.00 73.75 89 VAL A N 1
ATOM 662 C CA . VAL A 1 89 ? 2.684 -4.333 -11.519 1.00 73.75 89 VAL A CA 1
ATOM 663 C C . VAL A 1 89 ? 1.696 -3.253 -11.078 1.00 73.75 89 VAL A C 1
ATOM 665 O O . VAL A 1 89 ? 1.016 -3.435 -10.070 1.00 73.75 89 VAL A O 1
ATOM 668 N N . MET A 1 90 ? 1.555 -2.166 -11.846 1.00 78.06 90 MET A N 1
ATOM 669 C CA . MET A 1 90 ? 0.575 -1.120 -11.530 1.00 78.06 90 MET A CA 1
ATOM 670 C C . MET A 1 90 ? -0.857 -1.664 -11.540 1.00 78.06 90 MET A C 1
ATOM 672 O O . MET A 1 90 ? -1.604 -1.416 -10.595 1.00 78.06 90 MET A O 1
ATOM 676 N N . SER A 1 91 ? -1.225 -2.452 -12.555 1.00 76.94 91 SER A N 1
ATOM 677 C CA . SER A 1 91 ? -2.560 -3.057 -12.640 1.00 76.94 91 SER A CA 1
ATOM 678 C C . SER A 1 91 ? -2.830 -4.075 -11.524 1.00 76.94 91 SER A C 1
ATOM 680 O O . SER A 1 91 ? -3.912 -4.060 -10.939 1.00 76.94 91 SER A O 1
ATOM 682 N N . ILE A 1 92 ? -1.838 -4.900 -11.162 1.00 80.75 92 ILE A N 1
ATOM 683 C CA . ILE A 1 92 ? -1.959 -5.888 -10.081 1.00 80.75 92 ILE A CA 1
ATOM 684 C C . ILE A 1 92 ? -2.186 -5.182 -8.744 1.00 80.75 92 ILE A C 1
ATOM 686 O O . ILE A 1 92 ? -3.073 -5.577 -7.994 1.00 80.75 92 ILE A O 1
ATOM 690 N N . ILE A 1 93 ? -1.406 -4.143 -8.430 1.00 83.56 93 ILE A N 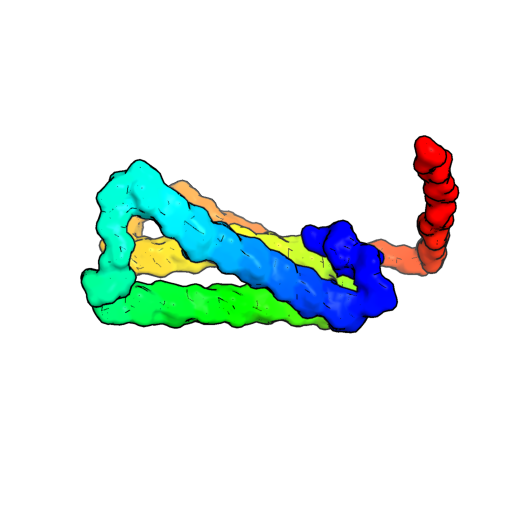1
ATOM 691 C CA . ILE A 1 93 ? -1.514 -3.439 -7.145 1.00 83.56 93 ILE A CA 1
ATOM 692 C C . ILE A 1 93 ? -2.864 -2.719 -7.044 1.00 83.56 93 ILE A C 1
ATOM 694 O O . ILE A 1 93 ? -3.545 -2.833 -6.022 1.00 83.56 93 ILE A O 1
ATOM 698 N N . PHE A 1 94 ? -3.277 -2.025 -8.110 1.00 80.19 94 PHE A N 1
ATOM 699 C CA . PHE A 1 94 ? -4.546 -1.294 -8.131 1.00 80.19 94 PHE A CA 1
ATOM 700 C C . PHE A 1 94 ? -5.779 -2.202 -8.152 1.00 80.19 94 PHE A C 1
ATOM 702 O O . PHE A 1 94 ? -6.811 -1.802 -7.624 1.00 80.19 94 PHE A O 1
ATOM 709 N N . ALA A 1 95 ? -5.693 -3.412 -8.711 1.00 84.44 95 ALA A N 1
ATOM 710 C CA . ALA A 1 95 ? -6.774 -4.392 -8.631 1.00 84.44 95 ALA A CA 1
ATOM 711 C C . ALA A 1 95 ? -6.769 -5.146 -7.290 1.00 84.44 95 ALA A C 1
ATOM 713 O O . ALA A 1 95 ? -7.809 -5.319 -6.659 1.00 84.44 95 ALA A O 1
ATOM 714 N N . GLY A 1 96 ? -5.597 -5.578 -6.826 1.00 84.19 96 GLY A N 1
ATOM 715 C CA . GLY A 1 96 ? -5.450 -6.444 -5.660 1.00 84.19 96 GLY A CA 1
ATOM 716 C C . GLY A 1 96 ? -5.750 -5.751 -4.334 1.00 84.19 96 GLY A C 1
ATOM 717 O O . GLY A 1 96 ? -6.459 -6.318 -3.503 1.00 84.19 96 GLY A O 1
ATOM 718 N N . ALA A 1 97 ? -5.264 -4.523 -4.120 1.00 86.88 97 ALA A N 1
ATOM 719 C CA . ALA A 1 97 ? -5.453 -3.836 -2.840 1.00 86.88 97 ALA A CA 1
ATOM 720 C C . ALA A 1 97 ? -6.941 -3.579 -2.504 1.00 86.88 97 ALA A C 1
ATOM 72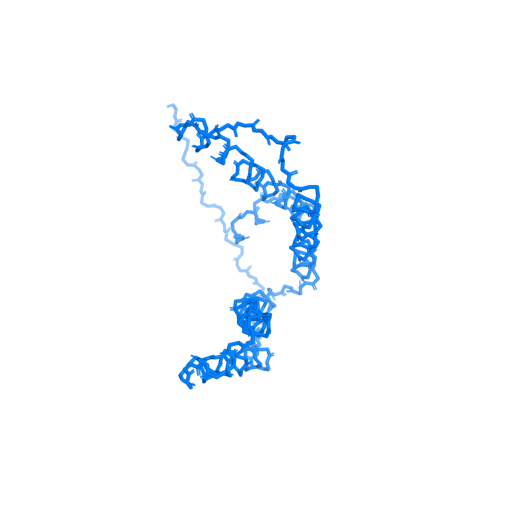2 O O . ALA A 1 97 ? -7.355 -3.916 -1.390 1.00 86.88 97 ALA A O 1
ATOM 723 N N . PRO A 1 98 ? -7.784 -3.082 -3.434 1.00 85.88 98 PRO A N 1
ATOM 724 C CA . PRO A 1 98 ? -9.220 -2.954 -3.193 1.00 85.88 98 PRO A CA 1
ATOM 725 C C . PRO A 1 98 ? -9.918 -4.294 -2.958 1.00 85.88 98 PRO A C 1
ATOM 727 O O . PRO A 1 98 ? -10.763 -4.374 -2.070 1.00 85.88 98 PRO A O 1
ATOM 730 N N . VAL A 1 99 ? -9.554 -5.349 -3.700 1.00 88.81 99 VAL A N 1
ATOM 731 C CA . VAL A 1 99 ? -10.135 -6.696 -3.542 1.00 88.81 99 VAL A CA 1
ATOM 732 C C . VAL A 1 99 ? -9.838 -7.256 -2.149 1.00 88.81 99 VAL A C 1
ATOM 734 O O . VAL A 1 99 ? -10.752 -7.700 -1.454 1.00 88.81 99 VAL A O 1
ATOM 737 N N . VAL A 1 100 ? -8.581 -7.187 -1.700 1.00 89.38 100 VAL A N 1
ATOM 738 C CA . VAL A 1 100 ? -8.191 -7.648 -0.358 1.00 89.38 100 VAL A CA 1
ATOM 739 C C . VAL A 1 100 ? -8.908 -6.833 0.714 1.00 89.38 100 VAL A C 1
ATOM 741 O O . VAL A 1 100 ? -9.479 -7.412 1.639 1.00 89.38 100 VAL A O 1
ATOM 744 N N . ASN A 1 101 ? -8.942 -5.505 0.579 1.00 89.56 101 ASN A N 1
ATOM 745 C CA . ASN A 1 101 ? -9.644 -4.644 1.528 1.00 89.56 101 ASN A CA 1
ATOM 746 C C . ASN A 1 101 ? -11.144 -4.972 1.595 1.00 89.56 101 ASN A C 1
ATOM 748 O O . ASN A 1 101 ? -11.699 -5.104 2.684 1.00 89.56 101 ASN A O 1
ATOM 752 N N . ALA A 1 102 ? -11.788 -5.170 0.444 1.00 86.94 102 ALA A N 1
ATOM 753 C CA . ALA A 1 102 ? -13.194 -5.540 0.347 1.00 86.94 102 ALA A CA 1
ATOM 754 C C . ALA A 1 102 ? -13.493 -6.852 1.082 1.00 86.94 102 ALA A C 1
ATOM 756 O O . ALA A 1 102 ? -14.420 -6.903 1.892 1.00 86.94 102 ALA A O 1
ATOM 757 N N . ILE A 1 103 ? -12.693 -7.894 0.850 1.00 88.31 103 ILE A N 1
ATOM 758 C CA . ILE A 1 103 ? -12.889 -9.207 1.478 1.00 88.31 103 ILE A CA 1
ATOM 759 C C . ILE A 1 103 ? -12.641 -9.123 2.985 1.00 88.31 103 ILE A C 1
ATOM 761 O O . ILE A 1 103 ? -13.471 -9.579 3.777 1.00 88.31 103 ILE A O 1
ATOM 765 N N . VAL A 1 104 ? -11.522 -8.520 3.397 1.00 89.31 104 VAL A N 1
ATOM 766 C CA . VAL A 1 104 ? -11.140 -8.426 4.811 1.00 89.31 104 VAL A CA 1
ATOM 767 C C . VAL A 1 104 ? -12.159 -7.605 5.590 1.00 89.31 104 VAL A C 1
ATOM 769 O O . VAL A 1 104 ? -12.586 -8.036 6.659 1.00 89.31 104 VAL A O 1
ATOM 772 N N . ASN A 1 105 ? -12.584 -6.455 5.066 1.00 86.81 105 ASN A N 1
ATOM 773 C CA . ASN A 1 105 ? -13.514 -5.578 5.769 1.00 86.81 105 ASN A CA 1
ATOM 774 C C . ASN A 1 105 ? -14.917 -6.198 5.857 1.00 86.81 105 ASN A C 1
ATOM 776 O O . ASN A 1 105 ? -15.505 -6.245 6.935 1.00 86.81 105 ASN A O 1
ATOM 780 N N . THR A 1 106 ? -15.414 -6.774 4.756 1.00 87.56 106 THR A N 1
ATOM 781 C CA . THR A 1 106 ? -16.703 -7.492 4.743 1.00 87.56 106 THR A CA 1
ATOM 782 C C . THR A 1 106 ? -16.704 -8.658 5.730 1.00 87.56 106 THR A C 1
ATOM 784 O O . THR A 1 106 ? -17.675 -8.845 6.463 1.00 87.56 106 THR A O 1
ATOM 787 N N . THR A 1 107 ? -15.606 -9.417 5.793 1.00 88.94 107 THR A N 1
ATOM 788 C CA . THR A 1 107 ? -15.481 -10.570 6.696 1.00 88.94 107 THR A CA 1
ATOM 789 C C . THR A 1 107 ? -15.370 -10.139 8.152 1.00 88.94 107 THR A C 1
ATOM 791 O O . THR A 1 107 ? -16.080 -10.685 8.992 1.00 88.94 107 THR A O 1
ATOM 794 N N . LYS A 1 108 ? -14.540 -9.133 8.462 1.00 89.00 108 LYS A N 1
ATOM 795 C CA . LYS A 1 108 ? -14.383 -8.608 9.829 1.00 89.00 108 LYS A CA 1
ATOM 796 C C . LYS A 1 108 ? -15.689 -8.073 10.407 1.00 89.00 108 LYS A C 1
ATOM 798 O O . LYS A 1 108 ? -15.931 -8.239 11.596 1.00 89.00 108 LYS A O 1
ATOM 803 N N . HIS A 1 109 ? -16.522 -7.453 9.575 1.00 86.12 109 HIS A N 1
ATOM 804 C CA . HIS A 1 109 ? -17.808 -6.911 10.003 1.00 86.12 109 HIS A CA 1
ATOM 805 C C . HIS A 1 109 ? -18.980 -7.894 9.845 1.00 86.12 109 HIS A C 1
ATOM 807 O O . HIS A 1 109 ? -20.087 -7.588 10.279 1.00 86.12 109 HIS A O 1
ATOM 813 N N . GLY A 1 110 ? -18.767 -9.074 9.249 1.00 84.56 110 GLY A N 1
ATOM 814 C CA . GLY A 1 110 ? -19.831 -10.053 8.999 1.00 84.56 110 GLY A CA 1
ATOM 815 C C . GLY A 1 110 ? -20.903 -9.558 8.019 1.00 84.56 110 GLY A C 1
ATOM 816 O O . GLY A 1 110 ? -22.037 -10.028 8.037 1.00 84.56 110 GLY A O 1
ATOM 817 N N . TRP A 1 111 ? -20.573 -8.592 7.162 1.00 87.75 111 TRP A N 1
ATOM 818 C CA . TRP A 1 111 ? -21.540 -7.857 6.338 1.00 87.75 111 TRP A CA 1
ATOM 819 C C . TRP A 1 111 ? -21.856 -8.506 4.996 1.00 87.75 111 TRP A C 1
ATOM 821 O O . TRP A 1 111 ? -22.473 -7.867 4.152 1.00 87.75 111 TRP A O 1
ATOM 831 N N . TRP A 1 112 ? -21.509 -9.778 4.805 1.00 83.50 112 TRP A N 1
ATOM 832 C CA . TRP A 1 112 ? -21.754 -10.507 3.557 1.00 83.50 112 TRP A CA 1
ATOM 833 C C . TRP A 1 112 ? -23.213 -10.432 3.076 1.00 83.50 112 TRP A C 1
ATOM 835 O O . TRP A 1 112 ? -23.443 -10.351 1.876 1.00 83.50 112 TRP A O 1
ATOM 845 N N . GLY A 1 113 ? -24.187 -10.361 3.992 1.00 82.56 113 GLY A N 1
ATOM 846 C CA . GLY A 1 113 ? -25.608 -10.193 3.652 1.00 82.56 113 GLY A CA 1
ATOM 847 C C . GLY A 1 113 ? -26.031 -8.782 3.208 1.00 82.56 113 GLY A C 1
ATOM 848 O O . GLY A 1 113 ? -27.107 -8.629 2.644 1.00 82.56 113 GLY A O 1
ATOM 849 N N . HIS A 1 114 ? -25.205 -7.758 3.440 1.00 85.19 114 HIS A N 1
ATOM 850 C CA . HIS A 1 114 ? -25.457 -6.364 3.037 1.00 85.19 114 HIS A CA 1
ATOM 851 C C . HIS A 1 114 ? -24.641 -5.948 1.809 1.00 85.19 114 HIS A C 1
ATOM 853 O O . HIS A 1 114 ? -24.780 -4.827 1.314 1.00 85.19 114 HIS A O 1
ATOM 859 N N . VAL A 1 115 ? -23.773 -6.833 1.316 1.00 85.25 115 VAL A N 1
ATOM 860 C CA . VAL A 1 115 ? -22.981 -6.553 0.125 1.00 85.25 115 VAL A CA 1
ATOM 861 C C . VAL A 1 115 ? -23.893 -6.593 -1.094 1.00 85.25 115 VAL A C 1
ATOM 863 O O . VAL A 1 115 ? -24.452 -7.627 -1.450 1.00 85.25 115 VAL A O 1
ATOM 866 N N . GLN A 1 116 ? -24.017 -5.446 -1.755 1.00 88.19 116 GLN A N 1
ATOM 867 C CA . GLN A 1 116 ? -24.730 -5.321 -3.020 1.00 88.19 116 GLN A CA 1
ATOM 868 C C . GLN A 1 116 ? -24.108 -6.268 -4.066 1.00 88.19 116 GLN A C 1
ATOM 870 O O . GLN A 1 116 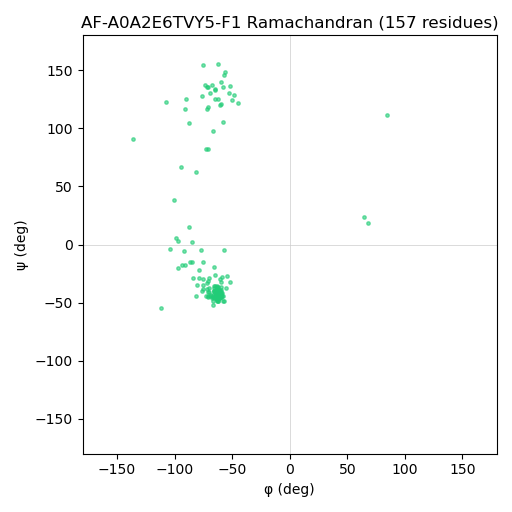? -22.880 -6.291 -4.211 1.00 88.19 116 GLN A O 1
ATOM 875 N N . PRO A 1 117 ? -24.906 -7.013 -4.847 1.00 85.81 117 PRO A N 1
ATOM 876 C CA . PRO A 1 117 ? -24.375 -7.927 -5.859 1.00 85.81 117 PRO A CA 1
ATOM 877 C C . PRO A 1 117 ? -23.500 -7.213 -6.907 1.00 85.81 117 PRO A C 1
ATOM 879 O O . PRO A 1 117 ? -22.544 -7.797 -7.413 1.00 85.81 117 PRO A O 1
ATOM 882 N N . GLN A 1 118 ? -23.749 -5.927 -7.175 1.00 89.81 118 GLN A N 1
ATOM 883 C CA . GLN A 1 118 ? -22.935 -5.076 -8.049 1.00 89.81 118 GLN A CA 1
ATOM 884 C C . GLN A 1 118 ? -21.511 -4.878 -7.509 1.00 89.81 118 GLN A C 1
ATOM 886 O O . GLN A 1 118 ? -20.558 -4.830 -8.284 1.00 89.81 118 GLN A O 1
ATOM 891 N N . PHE A 1 119 ? -21.348 -4.790 -6.186 1.00 87.19 119 PHE A N 1
ATOM 892 C CA . PHE A 1 119 ? -20.031 -4.682 -5.560 1.00 87.19 119 PHE A CA 1
ATOM 893 C C . PHE A 1 119 ? -19.243 -5.984 -5.720 1.00 87.19 119 PHE A C 1
ATOM 895 O O . PHE A 1 119 ? -18.076 -5.952 -6.103 1.00 87.19 119 PHE A O 1
ATOM 902 N N . ILE A 1 120 ? -19.895 -7.132 -5.506 1.00 86.06 120 ILE A N 1
ATOM 903 C CA . ILE A 1 120 ? -19.283 -8.454 -5.716 1.00 86.06 120 ILE A CA 1
ATOM 904 C C . ILE A 1 120 ? -18.870 -8.611 -7.181 1.00 86.06 120 ILE A C 1
ATOM 906 O O . ILE A 1 120 ? -17.746 -9.021 -7.462 1.00 86.06 120 ILE A O 1
ATOM 910 N N . LEU A 1 121 ? -19.742 -8.219 -8.112 1.00 89.88 121 LEU A N 1
ATOM 911 C CA . LEU A 1 121 ? -19.430 -8.220 -9.537 1.00 89.88 121 LEU A CA 1
ATOM 912 C C . LEU A 1 121 ? -18.207 -7.344 -9.845 1.00 89.88 121 LEU A C 1
ATOM 914 O O . LEU A 1 121 ? -17.312 -7.790 -10.556 1.00 89.88 121 LEU A O 1
ATOM 918 N N . GLY A 1 122 ? -18.122 -6.141 -9.273 1.00 87.69 122 GLY A N 1
ATOM 919 C CA . GLY A 1 122 ? -16.956 -5.266 -9.416 1.00 87.69 122 GLY A CA 1
ATOM 920 C C . GLY A 1 122 ? -15.661 -5.897 -8.893 1.00 87.69 122 GLY A C 1
ATOM 921 O O . GLY A 1 122 ? -14.634 -5.825 -9.564 1.00 87.69 122 GLY A O 1
ATOM 922 N N . VAL A 1 123 ? -15.711 -6.571 -7.739 1.00 87.69 123 VAL A N 1
ATOM 923 C CA . VAL A 1 123 ? -14.569 -7.305 -7.161 1.00 87.69 123 VAL A CA 1
ATOM 924 C C . VAL A 1 123 ?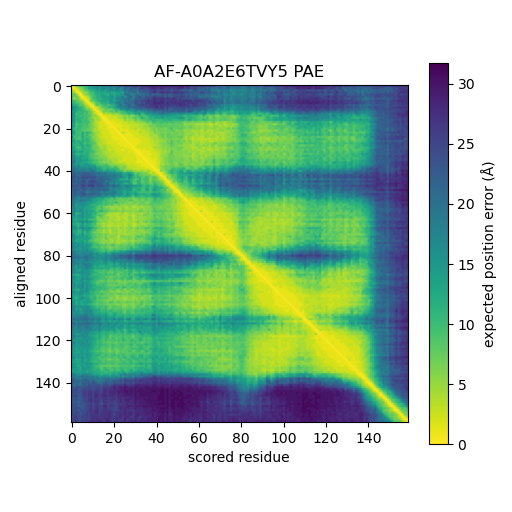 -14.122 -8.446 -8.079 1.00 87.69 123 VAL A C 1
ATOM 926 O O . VAL A 1 123 ? -12.926 -8.595 -8.334 1.00 87.69 123 VAL A O 1
ATOM 929 N N . VAL A 1 124 ? -15.066 -9.221 -8.620 1.00 88.94 124 VAL A N 1
ATOM 930 C CA . VAL A 1 124 ? -14.771 -10.307 -9.568 1.00 88.94 124 VAL A CA 1
ATOM 931 C C . VAL A 1 124 ? -14.174 -9.751 -10.860 1.00 88.94 124 VAL A C 1
ATOM 933 O O . VAL A 1 124 ? -13.147 -10.246 -11.315 1.00 88.94 124 VAL A O 1
ATOM 936 N N . LEU A 1 125 ? -14.752 -8.686 -11.422 1.00 89.00 125 LEU A N 1
ATOM 937 C CA . LEU A 1 125 ? -14.236 -8.033 -12.626 1.00 89.00 125 LEU A CA 1
ATOM 938 C C . LEU A 1 125 ? -12.832 -7.458 -12.413 1.00 89.00 125 LEU A C 1
ATOM 940 O O . LEU A 1 125 ? -11.990 -7.592 -13.297 1.00 89.00 125 LEU A O 1
ATOM 944 N N . ALA A 1 126 ? -12.549 -6.871 -11.248 1.00 87.00 126 ALA A N 1
ATOM 945 C CA . ALA A 1 126 ? -11.214 -6.388 -10.902 1.00 87.00 126 ALA A CA 1
ATOM 946 C C . ALA A 1 126 ? -10.202 -7.540 -10.812 1.00 87.00 126 ALA A C 1
ATOM 948 O O . ALA A 1 126 ? -9.106 -7.437 -11.364 1.00 87.00 126 ALA A O 1
ATOM 949 N N . ALA A 1 127 ? -10.576 -8.657 -10.180 1.00 86.25 127 ALA A N 1
ATOM 950 C CA . ALA A 1 127 ? -9.732 -9.848 -10.111 1.00 86.25 127 ALA A CA 1
ATOM 951 C C . ALA A 1 127 ? -9.466 -10.435 -11.508 1.00 86.25 127 ALA A C 1
ATOM 953 O O . ALA A 1 127 ? -8.313 -10.683 -11.865 1.00 86.25 127 ALA A O 1
ATOM 954 N N . CYS A 1 128 ? -10.507 -10.585 -12.332 1.00 87.88 128 CYS A N 1
ATOM 955 C CA . CYS A 1 128 ? -10.380 -11.041 -13.715 1.00 87.88 128 CYS A CA 1
ATOM 956 C C . CYS A 1 128 ? -9.525 -10.086 -14.555 1.00 87.88 128 CYS A C 1
ATOM 958 O O . CYS A 1 128 ? -8.656 -10.543 -15.290 1.00 87.88 128 CYS A O 1
ATOM 960 N N . GLY A 1 129 ? -9.722 -8.772 -14.423 1.00 83.94 129 GLY A N 1
ATOM 961 C CA . GLY A 1 129 ? -8.914 -7.752 -15.089 1.00 83.94 129 GLY A CA 1
ATOM 962 C C . GLY A 1 129 ? -7.441 -7.842 -14.697 1.00 83.94 129 GLY A C 1
ATOM 963 O O . GLY A 1 129 ? -6.579 -7.836 -15.571 1.00 83.94 129 GLY A O 1
ATOM 964 N N . GLY A 1 130 ? -7.150 -8.027 -13.406 1.00 84.25 130 GLY A N 1
ATOM 965 C CA . GLY A 1 130 ? -5.795 -8.281 -12.918 1.00 84.25 130 GLY A CA 1
ATOM 966 C C . GLY A 1 130 ? -5.163 -9.508 -13.581 1.00 84.25 130 GLY A C 1
ATOM 967 O O . GLY A 1 130 ? -4.057 -9.412 -14.105 1.00 84.25 130 GLY A O 1
ATOM 968 N N . VAL A 1 131 ? -5.882 -10.635 -13.640 1.00 84.06 131 VAL A N 1
ATOM 969 C CA . VAL A 1 131 ? -5.416 -11.866 -14.312 1.00 84.06 131 VAL A CA 1
ATOM 970 C C . VAL A 1 131 ? -5.218 -11.659 -15.817 1.00 84.06 131 VAL A C 1
ATOM 972 O O . VAL A 1 131 ? -4.239 -12.129 -16.389 1.00 84.06 131 VAL A O 1
ATOM 975 N N . LEU A 1 132 ? -6.121 -10.940 -16.479 1.00 83.75 132 LEU A N 1
ATOM 976 C CA . LEU A 1 132 ? -6.017 -10.654 -17.908 1.00 83.75 132 LEU A CA 1
ATOM 977 C C . LEU A 1 132 ? -4.784 -9.800 -18.217 1.00 83.75 132 LEU A C 1
ATOM 979 O O . LEU A 1 132 ? -4.084 -10.092 -19.182 1.00 83.75 132 LEU A O 1
ATOM 983 N N . VAL A 1 133 ? -4.477 -8.790 -17.399 1.00 80.88 133 VAL A N 1
ATOM 984 C CA . VAL A 1 133 ? -3.302 -7.931 -17.624 1.00 80.88 133 VAL A CA 1
ATOM 985 C C . VAL A 1 133 ? -1.991 -8.673 -17.352 1.00 80.88 133 VAL A C 1
ATOM 987 O O . VAL A 1 133 ? -0.997 -8.412 -18.032 1.00 80.88 133 VAL A O 1
ATOM 990 N N . THR A 1 134 ? -1.965 -9.626 -16.414 1.00 75.50 134 THR A N 1
ATOM 991 C CA . THR A 1 134 ? -0.776 -10.472 -16.222 1.00 75.50 134 THR A CA 1
ATOM 992 C C . THR A 1 134 ? -0.594 -11.481 -17.350 1.00 75.50 134 THR A C 1
ATOM 994 O O . THR A 1 134 ? 0.537 -11.706 -17.779 1.00 75.50 134 THR A O 1
ATOM 997 N N . TYR A 1 135 ? -1.683 -12.064 -17.854 1.00 79.69 135 TYR A N 1
ATOM 998 C CA . TYR A 1 135 ? -1.633 -13.080 -18.905 1.00 79.69 135 TYR A CA 1
ATOM 999 C C . TYR A 1 135 ? -1.368 -12.486 -20.298 1.00 79.69 135 TYR A C 1
ATOM 1001 O O . TYR A 1 135 ? -0.574 -13.026 -21.066 1.00 79.69 135 TYR A O 1
ATOM 1009 N N . TYR A 1 136 ? -1.984 -11.343 -20.612 1.00 79.31 136 TYR A N 1
ATOM 1010 C CA . TYR A 1 136 ? -1.854 -10.634 -21.891 1.00 79.31 136 TYR A CA 1
ATOM 1011 C C . TYR A 1 136 ? -0.889 -9.447 -21.806 1.00 79.31 136 TYR A C 1
ATOM 1013 O O . TYR A 1 136 ? -1.109 -8.393 -22.406 1.00 79.31 136 TYR A O 1
ATOM 1021 N N . ALA A 1 137 ? 0.200 -9.628 -21.062 1.00 70.00 137 ALA A N 1
ATOM 1022 C CA . ALA A 1 137 ? 1.282 -8.663 -20.982 1.00 70.00 137 ALA A CA 1
ATOM 1023 C C . ALA A 1 137 ? 1.801 -8.285 -22.389 1.00 70.00 137 ALA A C 1
ATOM 1025 O O . ALA A 1 137 ? 2.099 -9.180 -23.190 1.00 70.00 137 ALA A O 1
ATOM 1026 N N . PRO A 1 138 ? 1.942 -6.984 -22.715 1.00 67.31 138 PRO A N 1
ATOM 1027 C CA . PRO A 1 138 ? 2.424 -6.563 -24.024 1.00 67.31 138 PRO A CA 1
ATOM 1028 C C . PRO A 1 138 ? 3.852 -7.072 -24.261 1.00 67.31 138 PRO A C 1
ATOM 1030 O O . PRO A 1 138 ? 4.757 -6.824 -23.463 1.00 67.31 138 PRO A O 1
ATOM 1033 N N . LYS A 1 139 ? 4.059 -7.787 -25.375 1.00 62.75 139 LYS A N 1
ATOM 1034 C CA . LYS A 1 139 ? 5.396 -8.223 -25.801 1.00 62.75 139 LYS A CA 1
ATOM 1035 C C . LYS A 1 139 ? 6.177 -7.008 -26.311 1.00 62.75 139 LYS A C 1
ATOM 1037 O O . LYS A 1 139 ? 5.610 -6.220 -27.072 1.00 62.75 139 LYS A O 1
ATOM 1042 N N . PRO A 1 140 ? 7.453 -6.839 -25.926 1.00 58.56 140 PRO A N 1
ATOM 1043 C CA . PRO A 1 140 ? 8.263 -5.754 -26.457 1.00 58.56 140 PRO A CA 1
ATOM 1044 C C . PRO A 1 140 ? 8.370 -5.889 -27.987 1.00 58.56 140 PRO A C 1
ATOM 1046 O O . PRO A 1 140 ? 8.487 -7.016 -28.481 1.00 58.56 140 PRO A O 1
ATOM 1049 N N . PRO A 1 141 ? 8.306 -4.776 -28.742 1.00 55.41 141 PRO A N 1
ATOM 1050 C CA . PRO A 1 141 ? 8.458 -4.817 -30.192 1.00 55.41 141 PRO A CA 1
ATOM 1051 C C . PRO A 1 141 ? 9.808 -5.457 -30.572 1.00 55.41 141 PRO A C 1
ATOM 1053 O O . PRO A 1 141 ? 10.787 -5.280 -29.833 1.00 55.41 141 PRO A O 1
ATOM 1056 N N . PRO A 1 142 ? 9.883 -6.208 -31.693 1.00 46.56 142 PRO A N 1
ATOM 1057 C CA . PRO A 1 142 ? 11.151 -6.707 -32.218 1.00 46.56 142 PRO A CA 1
ATOM 1058 C C . PRO A 1 142 ? 12.152 -5.556 -32.354 1.00 46.56 142 PRO A C 1
ATOM 1060 O O . PRO A 1 142 ? 11.791 -4.463 -32.790 1.00 46.56 142 PRO A O 1
ATOM 1063 N N . LYS A 1 143 ? 13.403 -5.782 -31.941 1.00 54.59 143 LYS A N 1
ATOM 1064 C CA . LYS A 1 143 ? 14.478 -4.792 -32.070 1.00 54.59 143 LYS A CA 1
ATOM 1065 C C . LYS A 1 143 ? 14.904 -4.674 -33.533 1.00 54.59 143 LYS A C 1
ATOM 1067 O O . LYS A 1 143 ? 15.926 -5.235 -33.914 1.00 54.59 143 LYS A O 1
ATOM 1072 N N . ASP A 1 144 ? 14.169 -3.892 -34.307 1.00 43.72 144 ASP A N 1
ATOM 1073 C CA . ASP A 1 144 ? 14.724 -3.255 -35.494 1.00 43.72 144 ASP A CA 1
ATOM 1074 C C . ASP A 1 144 ? 15.343 -1.920 -35.062 1.00 43.72 144 ASP A C 1
ATOM 1076 O O . ASP A 1 144 ? 14.645 -0.959 -34.751 1.00 43.72 144 ASP A O 1
ATOM 1080 N N . GLY A 1 145 ? 16.677 -1.897 -34.995 1.00 41.53 145 GLY A N 1
ATOM 1081 C CA . GLY A 1 145 ? 17.480 -0.691 -34.780 1.00 41.53 145 GLY A CA 1
ATOM 1082 C C . GLY A 1 145 ? 17.657 -0.290 -33.314 1.00 41.53 145 GLY A C 1
ATOM 1083 O O . GLY A 1 145 ? 16.741 0.182 -32.646 1.00 41.53 145 GLY A O 1
ATOM 1084 N N . ALA A 1 146 ? 18.884 -0.422 -32.810 1.00 32.66 146 ALA A N 1
ATOM 1085 C CA . ALA A 1 146 ? 19.295 0.252 -31.585 1.00 32.66 146 ALA A CA 1
ATOM 1086 C C . ALA A 1 146 ? 19.082 1.782 -31.708 1.00 32.66 146 ALA A C 1
ATOM 1088 O O . ALA A 1 146 ? 19.161 2.327 -32.811 1.00 32.66 146 ALA A O 1
ATOM 1089 N N . PRO A 1 147 ? 18.779 2.473 -30.596 1.00 41.22 147 PRO A N 1
ATOM 1090 C CA . PRO A 1 147 ? 18.049 3.736 -30.602 1.00 41.2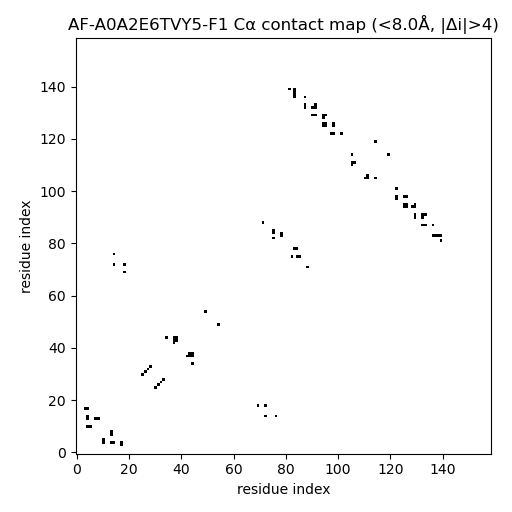2 147 PRO A CA 1
ATOM 1091 C C . PRO A 1 147 ? 18.917 4.881 -31.113 1.00 41.22 147 PRO A C 1
ATOM 1093 O O . PRO A 1 147 ? 20.060 5.027 -30.676 1.00 41.22 147 PRO A O 1
ATOM 1096 N N . ALA A 1 148 ? 18.350 5.749 -31.954 1.00 33.06 148 ALA A N 1
ATOM 1097 C CA . ALA A 1 148 ? 18.890 7.088 -32.124 1.00 33.06 148 ALA A CA 1
ATOM 1098 C C . ALA A 1 148 ? 18.893 7.755 -30.743 1.00 33.06 148 ALA A C 1
ATOM 1100 O O . ALA A 1 148 ? 17.842 8.086 -30.188 1.00 33.06 148 ALA A O 1
ATOM 1101 N N . ALA A 1 149 ? 20.090 7.864 -30.169 1.00 36.75 149 ALA A N 1
ATOM 1102 C CA . ALA A 1 149 ? 20.371 8.686 -29.014 1.00 36.75 149 ALA A CA 1
ATOM 1103 C C . ALA A 1 149 ? 19.702 10.044 -29.235 1.00 36.75 149 ALA A C 1
ATOM 1105 O O . ALA A 1 149 ? 19.950 10.705 -30.243 1.00 36.75 149 ALA A O 1
ATOM 1106 N N . GLN A 1 150 ? 18.810 10.432 -28.327 1.00 36.44 150 GLN A N 1
ATOM 1107 C CA . GLN A 1 150 ? 18.255 11.776 -28.333 1.00 36.44 150 GLN A CA 1
ATOM 1108 C C . GLN A 1 150 ? 19.405 12.725 -28.000 1.00 36.44 150 GLN A C 1
ATOM 1110 O O . GLN A 1 150 ? 19.815 12.856 -26.847 1.00 36.44 150 GLN A O 1
ATOM 1115 N N . THR A 1 151 ? 19.979 13.300 -29.053 1.00 29.25 151 THR A N 1
ATOM 1116 C CA . THR A 1 151 ? 20.983 14.357 -29.017 1.00 29.25 151 THR A CA 1
ATOM 1117 C C . THR A 1 151 ? 20.519 15.462 -28.062 1.00 29.25 151 THR A C 1
ATOM 1119 O O . THR A 1 151 ? 19.391 15.938 -28.212 1.00 29.25 151 THR A O 1
ATOM 1122 N N . PRO A 1 152 ? 21.344 15.895 -27.091 1.00 37.53 152 PRO A N 1
ATOM 1123 C CA . PRO A 1 152 ? 21.013 17.034 -26.245 1.00 37.53 152 PRO A CA 1
ATOM 1124 C C . PRO A 1 152 ? 20.830 18.281 -27.118 1.00 37.53 152 PRO A C 1
ATOM 1126 O O . PRO A 1 152 ? 21.750 18.673 -27.837 1.00 37.53 152 PRO A O 1
ATOM 1129 N N . ALA A 1 153 ? 19.651 18.904 -27.068 1.00 34.31 153 ALA A N 1
ATOM 1130 C CA . ALA A 1 153 ? 19.479 20.257 -27.582 1.00 34.31 153 ALA A CA 1
ATOM 1131 C C . ALA A 1 153 ? 20.334 21.214 -26.721 1.00 34.31 153 ALA A C 1
ATOM 1133 O O . ALA A 1 153 ? 20.327 21.075 -25.493 1.00 34.31 153 ALA A O 1
ATOM 1134 N N . PRO A 1 154 ? 21.107 22.133 -27.324 1.00 36.25 154 PRO A N 1
ATOM 1135 C CA . PRO A 1 154 ? 22.047 22.972 -26.592 1.00 36.25 154 PRO A CA 1
ATOM 1136 C C . PRO A 1 154 ? 21.304 23.906 -25.632 1.00 36.25 154 PRO A C 1
ATOM 1138 O O . PRO A 1 154 ? 20.327 24.553 -26.004 1.00 36.25 154 PRO A O 1
ATOM 1141 N N . ALA A 1 155 ? 21.785 23.960 -24.390 1.00 37.62 155 ALA A N 1
ATOM 1142 C CA . ALA A 1 155 ? 21.338 24.911 -23.386 1.00 37.62 155 ALA A CA 1
ATOM 1143 C C . ALA A 1 155 ? 21.615 26.339 -23.879 1.00 37.62 155 ALA A C 1
ATOM 1145 O O . ALA A 1 155 ? 22.765 26.688 -24.145 1.00 37.62 155 ALA A O 1
ATOM 1146 N N . GLN A 1 156 ? 20.567 27.154 -24.004 1.00 35.34 156 GLN A N 1
ATOM 1147 C CA . GLN A 1 156 ? 20.727 28.601 -24.069 1.00 35.34 156 GLN A CA 1
ATOM 1148 C C . GLN A 1 156 ? 21.139 29.076 -22.673 1.00 35.34 156 GLN A C 1
ATOM 1150 O O . GLN A 1 156 ? 20.444 28.820 -21.690 1.00 35.34 156 GLN A O 1
ATOM 1155 N N . ALA A 1 157 ? 22.327 29.670 -22.608 1.00 35.97 157 ALA A N 1
ATOM 1156 C CA . ALA A 1 157 ? 22.805 30.438 -21.475 1.00 35.97 157 ALA A CA 1
ATOM 1157 C C . ALA A 1 157 ? 22.107 31.801 -21.505 1.00 35.97 157 ALA A C 1
ATOM 1159 O O . ALA A 1 157 ? 22.144 32.462 -22.541 1.00 35.97 157 ALA A O 1
ATOM 1160 N N . ASP A 1 158 ? 21.494 32.190 -20.392 1.00 35.88 158 ASP A N 1
ATOM 1161 C CA . ASP A 1 158 ? 21.098 33.572 -20.139 1.00 35.88 158 ASP A CA 1
ATOM 1162 C C . ASP A 1 158 ? 22.052 34.129 -19.069 1.00 35.88 158 ASP A C 1
ATOM 1164 O O . ASP A 1 158 ? 22.220 33.515 -18.008 1.00 35.88 158 ASP A O 1
ATOM 1168 N N . ASP A 1 159 ? 22.718 35.230 -19.436 1.00 37.47 159 ASP A N 1
ATOM 1169 C CA . ASP A 1 15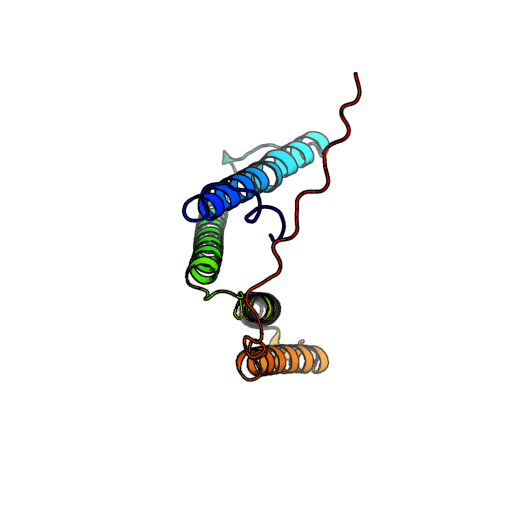9 ? 23.616 36.079 -18.634 1.00 37.47 159 ASP A CA 1
ATOM 1170 C C . ASP A 1 159 ? 22.894 36.812 -17.484 1.00 37.47 159 ASP A C 1
ATOM 1172 O O . ASP A 1 159 ? 21.712 37.200 -17.655 1.00 37.47 159 ASP A O 1
#

pLDDT: mean 71.91, std 16.75, range [29.25, 89.88]

Mean predicted aligned error: 13.52 Å